Protein AF-A0A1F4ZAL2-F1 (afdb_monomer)

Mean predicted aligned error: 3.67 Å

Radius of gyration: 18.91 Å; Cα contacts (8 Å, |Δi|>4): 128; chains: 1; bounding box: 44×21×56 Å

Nearest PDB structures (foldseek):
  3e3v-assembly1_A  TM=8.033E-01  e=9.879E-07  Ligilactobacillus salivarius UCC118
  3dfg-assembly1_A  TM=8.098E-01  e=1.728E-05  Xanthomonas campestris pv. campestris
  3d5l-assembly2_B  TM=7.880E-01  e=7.227E-05  Limosilactobacillus reuteri subsp. rodentium
  3d5l-assembly1_A  TM=7.907E-01  e=1.186E-04  Limosilactobacillus reuteri subsp. rodentium
  3q75-assembly1_A  TM=2.782E-01  e=4.357E+00  Cryptococcus neoformans H99

Solvent-accessible surface area (backbone atoms only — not comparable to full-atom values): 7484 Å² total; per-residue (Å²): 132,60,70,59,63,54,47,53,62,60,45,73,80,44,86,43,31,60,53,52,51,52,57,53,46,56,76,76,44,88,58,62,66,63,46,51,53,46,51,53,52,35,40,76,66,64,72,35,42,56,68,61,33,49,54,50,50,53,54,51,31,60,70,76,59,40,60,13,55,61,47,51,38,50,54,36,43,76,42,69,40,91,64,88,68,86,74,69,50,55,62,39,50,49,55,39,44,73,74,64,64,58,94,42,71,69,50,43,50,54,52,41,52,78,30,28,40,54,69,68,43,47,55,56,46,51,53,70,75,76,110

Sequence (131 aa):
MNLIDSALKFLSFRPRSRAEVERFLKTKTSDTTSINQTISKLEKSNLINDEDFAKWLIESRSRSRPRGVRLLSQELKQKGINVDVKIDEPELAQKALAKKHPKSREQAIRFLQYRGFSWDTIAKVVKKSYN

Foldseek 3Di:
DQLLVVLCVVLVVDAAALQRSLVVSVVVDPDPVSSVVSSVVCVVVVSHDLVVVLVVQQVVCLPPPQAAQQVSQVVSVVRVHHDRDDDPLLVSLLVNCVVVVDPDLVRSLVSRVVRVHDPVSSVVNSVVVPD

Structure (mmCIF, N/CA/C/O backbone):
data_AF-A0A1F4ZAL2-F1
#
_entry.id   AF-A0A1F4ZAL2-F1
#
loop_
_atom_site.group_PDB
_atom_site.id
_atom_site.type_symbol
_atom_site.label_atom_id
_atom_site.label_alt_id
_atom_site.label_comp_id
_atom_site.label_asym_id
_atom_site.label_entity_id
_atom_site.label_seq_id
_atom_site.pdbx_PDB_ins_code
_atom_site.Cartn_x
_atom_site.Cartn_y
_atom_site.Cartn_z
_atom_site.occupancy
_atom_site.B_iso_or_equiv
_atom_site.auth_seq_id
_atom_site.auth_comp_id
_atom_site.auth_asym_id
_atom_site.auth_atom_id
_atom_site.pdbx_PDB_model_num
ATOM 1 N N . MET A 1 1 ? -9.322 5.907 28.712 1.00 59.94 1 MET A N 1
ATOM 2 C CA . MET A 1 1 ? -9.284 6.537 27.371 1.00 59.94 1 MET A CA 1
ATOM 3 C C . MET A 1 1 ? -10.225 5.746 26.477 1.00 59.94 1 MET A C 1
ATOM 5 O O . MET A 1 1 ? -10.107 4.528 26.457 1.00 59.94 1 MET A O 1
ATOM 9 N N . ASN A 1 2 ? -11.192 6.393 25.829 1.00 90.56 2 ASN A N 1
ATOM 10 C CA . ASN A 1 2 ? -12.171 5.721 24.970 1.00 90.56 2 ASN A CA 1
ATOM 11 C C . ASN A 1 2 ? -11.467 5.066 23.758 1.00 90.56 2 ASN A C 1
ATOM 13 O O . ASN A 1 2 ? -10.520 5.636 23.200 1.00 90.56 2 ASN A O 1
ATOM 17 N N . LEU A 1 3 ? -11.903 3.865 23.357 1.00 94.31 3 LEU A N 1
ATOM 18 C CA . LEU A 1 3 ? -11.373 3.166 22.178 1.00 94.31 3 LEU A CA 1
ATOM 19 C C . LEU A 1 3 ? -11.649 3.948 20.891 1.00 94.31 3 LEU A C 1
ATOM 21 O O . LEU A 1 3 ? -10.786 3.985 20.016 1.00 94.31 3 LEU A O 1
ATOM 25 N N . ILE A 1 4 ? -12.806 4.616 20.807 1.00 95.62 4 ILE A N 1
ATOM 26 C CA . ILE A 1 4 ? -13.166 5.468 19.670 1.00 95.62 4 ILE A CA 1
ATOM 27 C C . ILE A 1 4 ? -12.174 6.625 19.550 1.00 95.62 4 ILE A C 1
ATOM 29 O O . ILE A 1 4 ? -11.546 6.759 18.506 1.00 95.62 4 ILE A O 1
ATOM 33 N N . ASP A 1 5 ? -11.945 7.398 20.613 1.00 96.19 5 ASP A N 1
ATOM 34 C CA . ASP A 1 5 ? -11.014 8.540 20.578 1.00 96.19 5 ASP A CA 1
ATOM 35 C C . ASP A 1 5 ? -9.592 8.099 20.205 1.00 96.19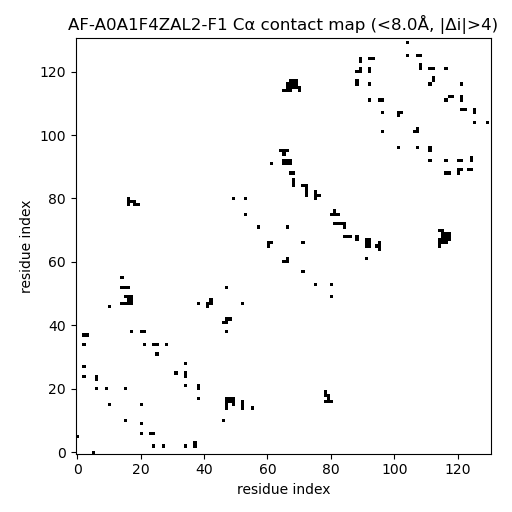 5 ASP A C 1
ATOM 37 O O . ASP A 1 5 ? -8.893 8.754 19.429 1.00 96.19 5 ASP A O 1
ATOM 41 N N . SER A 1 6 ? -9.174 6.938 20.718 1.00 96.06 6 SER A N 1
ATOM 42 C CA . SER A 1 6 ? -7.879 6.339 20.385 1.00 96.06 6 SER A CA 1
ATOM 43 C C . SER A 1 6 ? -7.794 5.959 18.905 1.00 96.06 6 SER A C 1
ATOM 45 O O . SER A 1 6 ? -6.767 6.205 18.269 1.00 96.06 6 SER A O 1
ATOM 47 N N . ALA A 1 7 ? -8.857 5.374 18.347 1.00 96.75 7 ALA A N 1
ATOM 48 C CA . ALA A 1 7 ? -8.932 5.017 16.936 1.00 96.75 7 ALA A CA 1
ATOM 49 C C . ALA A 1 7 ? -8.986 6.256 16.035 1.00 96.75 7 ALA A C 1
ATOM 51 O O . ALA A 1 7 ? -8.259 6.308 15.048 1.00 96.75 7 ALA A O 1
ATOM 52 N N . LEU A 1 8 ? -9.766 7.278 16.395 1.00 96.69 8 LEU A N 1
ATOM 53 C CA . LEU A 1 8 ? -9.841 8.542 15.659 1.00 96.69 8 LEU A CA 1
ATOM 54 C C . LEU A 1 8 ? -8.474 9.226 15.598 1.00 96.69 8 LEU A C 1
ATOM 56 O O . LEU A 1 8 ? -8.023 9.601 14.517 1.00 96.69 8 LEU A O 1
ATOM 60 N N . LYS A 1 9 ? -7.757 9.292 16.728 1.00 96.75 9 LYS A N 1
ATOM 61 C CA . LYS A 1 9 ? -6.375 9.788 16.758 1.00 96.75 9 LYS A CA 1
ATOM 62 C C . LYS A 1 9 ? -5.438 8.940 15.894 1.00 96.75 9 LYS A C 1
ATOM 64 O O . LYS A 1 9 ? -4.515 9.464 15.288 1.00 96.75 9 LYS A O 1
ATOM 69 N N . PHE A 1 10 ? -5.633 7.625 15.828 1.00 96.62 10 PHE A N 1
ATOM 70 C CA . PHE A 1 10 ? -4.810 6.754 14.985 1.00 96.62 10 PHE A CA 1
ATOM 71 C C . PHE A 1 10 ? -5.085 6.942 13.481 1.00 96.62 10 PHE A C 1
ATOM 73 O O . PHE A 1 10 ? -4.149 6.908 12.671 1.00 96.62 10 PHE A O 1
ATOM 80 N N . LEU A 1 11 ? -6.351 7.167 13.122 1.00 96.44 11 LEU A N 1
ATOM 81 C CA . LEU A 1 11 ? -6.825 7.409 11.758 1.00 96.44 11 LEU A CA 1
ATOM 82 C C . LEU A 1 11 ? -6.480 8.819 11.256 1.00 96.44 11 LEU A C 1
ATOM 84 O O . LEU A 1 11 ? -6.242 8.987 10.063 1.00 96.44 11 LEU A O 1
ATOM 88 N N . SER A 1 12 ? -6.360 9.813 12.143 1.00 96.06 12 SER A N 1
ATOM 89 C CA . SER A 1 12 ? -6.085 11.206 11.754 1.00 96.06 12 SER A CA 1
ATOM 90 C C . SER A 1 12 ? -4.733 11.409 11.064 1.00 96.06 12 SER A C 1
ATOM 92 O O . SER A 1 12 ? -4.545 12.394 10.360 1.00 96.06 12 SER A O 1
ATOM 94 N N . PHE A 1 13 ? -3.774 10.497 11.251 1.00 94.88 13 PHE A N 1
ATOM 95 C CA . PHE A 1 13 ? -2.459 10.590 10.608 1.00 94.88 13 PHE A CA 1
ATOM 96 C C . PHE A 1 13 ? -2.461 10.118 9.149 1.00 94.88 13 PHE A C 1
ATOM 98 O O . PHE A 1 13 ? -1.706 10.644 8.335 1.00 94.88 13 PHE A O 1
ATOM 105 N N . ARG A 1 14 ? -3.228 9.066 8.836 1.00 94.31 14 ARG A N 1
ATOM 106 C CA . ARG A 1 14 ? -3.396 8.495 7.488 1.00 94.31 14 ARG A CA 1
ATOM 107 C C . ARG A 1 14 ? -4.518 7.451 7.490 1.00 94.31 14 ARG A C 1
ATOM 109 O O . ARG A 1 14 ? -4.727 6.827 8.535 1.00 94.31 14 ARG A O 1
ATOM 116 N N . PRO A 1 15 ? -5.105 7.134 6.321 1.00 95.50 15 PRO A N 1
ATOM 117 C CA . PRO A 1 15 ? -5.992 5.984 6.174 1.00 95.50 15 PRO A CA 1
ATOM 118 C C . PRO A 1 15 ? -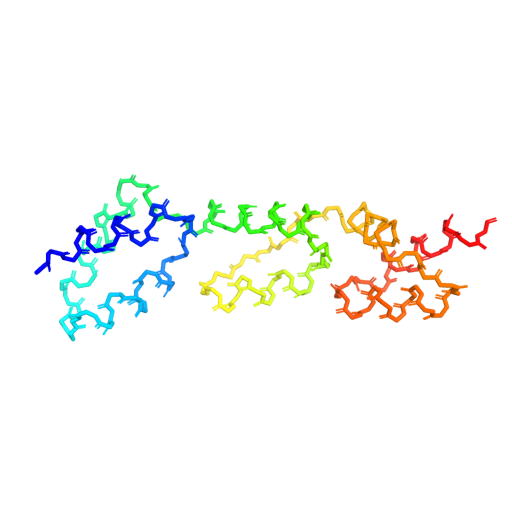5.342 4.693 6.685 1.00 95.50 15 PRO A C 1
ATOM 120 O O . PRO A 1 15 ? -4.131 4.483 6.518 1.00 95.50 15 PRO A O 1
ATOM 123 N N . ARG A 1 16 ? -6.146 3.823 7.300 1.00 97.19 16 ARG A N 1
ATOM 124 C CA . ARG A 1 16 ? -5.740 2.520 7.847 1.00 97.19 16 ARG A CA 1
ATOM 125 C C . ARG A 1 16 ? -6.682 1.439 7.343 1.00 97.19 16 ARG A C 1
ATOM 127 O O . ARG A 1 16 ? -7.872 1.701 7.207 1.00 97.19 16 ARG A O 1
ATOM 134 N N . SER A 1 17 ? -6.150 0.242 7.114 1.00 97.69 17 SER A N 1
ATOM 135 C CA . SER A 1 17 ? -7.005 -0.917 6.868 1.00 97.69 17 SER A CA 1
ATOM 136 C C . SER A 1 17 ? -7.694 -1.356 8.155 1.00 97.69 17 SER A C 1
ATOM 138 O O . SER A 1 17 ? -7.194 -1.100 9.262 1.00 97.69 17 SER A O 1
ATOM 140 N N . ARG A 1 18 ? -8.800 -2.086 8.020 1.00 97.38 18 ARG A N 1
ATOM 141 C CA . ARG A 1 18 ? -9.508 -2.717 9.138 1.00 97.38 18 ARG A CA 1
ATOM 142 C C . ARG A 1 18 ? -8.553 -3.517 10.022 1.00 97.38 18 ARG A C 1
ATOM 144 O O . ARG A 1 18 ? -8.535 -3.330 11.237 1.00 97.38 18 ARG A O 1
ATOM 15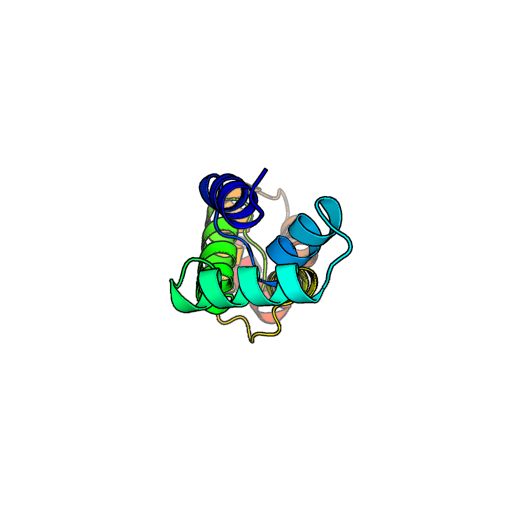1 N N . ALA A 1 19 ? -7.691 -4.335 9.416 1.00 97.19 19 ALA A N 1
ATOM 152 C CA . ALA A 1 19 ? -6.726 -5.154 10.149 1.00 97.19 19 ALA A CA 1
ATOM 153 C C . ALA A 1 19 ? -5.665 -4.318 10.893 1.00 97.19 19 ALA A C 1
ATOM 155 O O . ALA A 1 19 ? -5.194 -4.712 11.963 1.00 97.19 19 ALA A O 1
ATOM 156 N N . GLU A 1 20 ? -5.269 -3.154 10.358 1.00 97.69 20 GLU A N 1
ATOM 157 C CA . GLU A 1 20 ? -4.380 -2.237 11.081 1.00 97.69 20 GLU A CA 1
ATOM 158 C C . GLU A 1 20 ? -5.063 -1.646 12.317 1.00 97.69 20 GLU A C 1
ATOM 160 O O . GLU A 1 20 ? -4.424 -1.564 13.369 1.00 97.69 20 GLU A O 1
ATOM 165 N N . VAL A 1 21 ? -6.337 -1.256 12.202 1.00 97.62 21 VAL A N 1
ATOM 166 C CA . VAL A 1 21 ? -7.109 -0.716 13.329 1.00 97.62 21 VAL A CA 1
ATOM 167 C C . VAL A 1 21 ? -7.372 -1.790 14.377 1.00 97.62 21 VAL A C 1
ATOM 169 O O . VAL A 1 21 ? -7.154 -1.544 15.559 1.00 97.62 21 VAL A O 1
ATOM 172 N N . GLU A 1 22 ? -7.751 -2.997 13.969 1.00 97.19 22 GLU A N 1
ATOM 173 C CA . GLU A 1 22 ? -7.969 -4.114 14.889 1.00 97.19 22 GLU A CA 1
ATOM 174 C C . GLU A 1 22 ? -6.704 -4.439 15.690 1.00 97.19 22 GLU A C 1
ATOM 176 O O . GLU A 1 22 ? -6.742 -4.521 16.919 1.00 97.19 22 GLU A O 1
ATOM 181 N N . ARG A 1 23 ? -5.553 -4.551 15.011 1.00 97.12 23 ARG A N 1
ATOM 182 C CA . ARG A 1 23 ? -4.266 -4.781 15.681 1.00 97.12 23 ARG A CA 1
ATOM 183 C C . ARG A 1 23 ? -3.923 -3.642 16.637 1.00 97.12 23 ARG A C 1
ATOM 185 O O . ARG A 1 23 ? -3.401 -3.904 17.714 1.00 97.12 23 ARG A O 1
ATOM 192 N N . PHE A 1 24 ? -4.212 -2.396 16.267 1.00 97.44 24 PHE A N 1
ATOM 193 C CA . PHE A 1 24 ? -4.017 -1.254 17.157 1.00 97.44 24 PHE A CA 1
ATOM 194 C C . PHE A 1 24 ? -4.918 -1.336 18.398 1.00 97.44 24 PHE A C 1
ATOM 196 O O . PHE A 1 24 ? -4.422 -1.174 19.510 1.00 97.44 24 PHE A O 1
ATOM 203 N N . LEU A 1 25 ? -6.207 -1.648 18.250 1.00 97.19 25 LEU A N 1
ATOM 204 C CA . LEU A 1 25 ? -7.138 -1.735 19.380 1.00 97.19 25 LEU A CA 1
ATOM 205 C C . LEU A 1 25 ? -6.807 -2.896 20.330 1.00 97.19 25 LEU A C 1
ATOM 207 O O . LEU A 1 25 ? -6.927 -2.730 21.542 1.00 97.19 25 LEU A O 1
ATOM 211 N N . LYS A 1 26 ? -6.273 -4.010 19.812 1.00 96.94 26 LYS A N 1
ATOM 212 C CA . LYS A 1 26 ? -5.730 -5.120 20.621 1.00 96.94 26 LYS A CA 1
ATOM 213 C C . LYS A 1 26 ? -4.568 -4.703 21.534 1.00 96.94 26 LYS A C 1
ATOM 215 O O . LYS A 1 26 ? -4.326 -5.349 22.543 1.00 96.94 26 LYS A O 1
ATOM 220 N N . THR A 1 27 ? -3.861 -3.609 21.227 1.00 96.56 27 THR A N 1
ATOM 221 C CA . THR A 1 27 ? -2.835 -3.050 22.137 1.00 96.56 27 THR A CA 1
ATOM 222 C C . THR A 1 27 ? -3.432 -2.216 23.275 1.00 96.56 27 THR A C 1
ATOM 224 O O . THR A 1 27 ? -2.716 -1.838 24.199 1.00 96.56 27 THR A O 1
ATOM 227 N N . LYS A 1 28 ? -4.725 -1.873 23.193 1.00 95.69 28 LYS A N 1
ATOM 228 C CA . LYS A 1 28 ? -5.436 -1.020 24.157 1.00 95.69 28 LYS A CA 1
ATOM 229 C C . LYS A 1 28 ? -6.345 -1.811 25.089 1.00 95.69 28 LYS A C 1
ATOM 231 O O . LYS A 1 28 ? -6.585 -1.358 26.201 1.00 95.69 28 LYS A O 1
ATOM 236 N N . THR A 1 29 ? -6.862 -2.951 24.639 1.00 94.88 29 THR A N 1
ATOM 237 C CA . THR A 1 29 ? -7.737 -3.821 25.427 1.00 94.88 29 THR A CA 1
ATOM 238 C C . THR A 1 29 ? -7.684 -5.261 24.922 1.00 94.88 29 THR A C 1
ATOM 240 O O . THR A 1 29 ? -7.431 -5.500 23.740 1.00 94.88 29 THR A O 1
ATOM 243 N N . SER A 1 30 ? -7.981 -6.205 25.815 1.00 94.31 30 SER A N 1
ATOM 244 C CA . SER A 1 30 ? -8.194 -7.619 25.486 1.00 94.31 30 SER A CA 1
ATOM 245 C C . SER A 1 30 ? -9.670 -7.953 25.219 1.00 94.31 30 SER A C 1
ATOM 247 O O . SER A 1 30 ? -9.967 -9.063 24.787 1.00 94.31 30 SER A O 1
ATOM 249 N N . ASP A 1 31 ? -10.598 -7.017 25.461 1.00 95.75 31 ASP A N 1
ATOM 250 C CA . ASP A 1 31 ? -12.031 -7.225 25.221 1.00 95.75 31 ASP A CA 1
ATOM 251 C C . ASP A 1 31 ? -12.367 -7.142 23.724 1.00 95.75 31 ASP A C 1
ATOM 253 O O . ASP A 1 31 ? -12.485 -6.065 23.129 1.00 95.75 31 ASP A O 1
ATOM 257 N N . THR A 1 32 ? -12.557 -8.311 23.120 1.00 95.12 32 THR A N 1
ATOM 258 C CA . THR A 1 32 ? -12.885 -8.477 21.702 1.00 95.12 32 THR A CA 1
ATOM 259 C C . THR A 1 32 ? -14.248 -7.893 21.333 1.00 95.12 32 THR A C 1
ATOM 261 O O . THR A 1 32 ? -14.412 -7.407 20.211 1.00 95.12 32 THR A O 1
ATOM 264 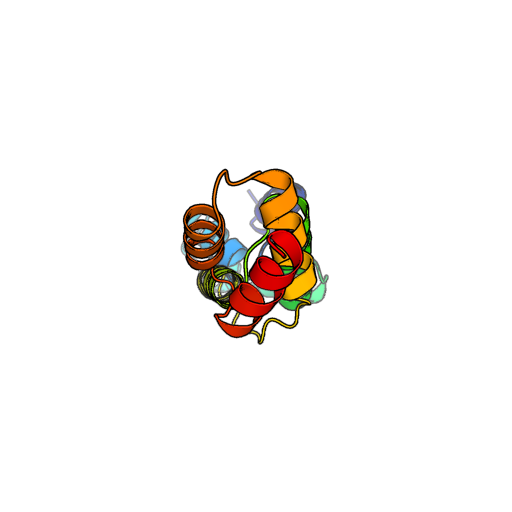N N . THR A 1 33 ? -15.209 -7.867 22.260 1.00 96.38 33 THR A N 1
ATOM 265 C CA . THR A 1 33 ? -16.550 -7.319 22.016 1.00 96.38 33 THR A CA 1
ATOM 266 C C . THR A 1 33 ? -16.470 -5.814 21.807 1.00 96.38 33 THR A C 1
ATOM 268 O O . THR A 1 33 ? -16.950 -5.299 20.793 1.00 96.38 33 THR A O 1
ATOM 271 N N . SER A 1 34 ? -15.777 -5.112 22.706 1.00 96.00 34 SER A N 1
ATOM 272 C CA . SER A 1 34 ? -15.549 -3.668 22.592 1.00 96.00 34 SER A CA 1
ATOM 273 C C . SER A 1 34 ? -14.767 -3.292 21.327 1.00 96.00 34 SER A C 1
ATOM 275 O O . SER A 1 34 ? -15.076 -2.284 20.679 1.00 96.00 34 SER A O 1
ATOM 277 N N . ILE A 1 35 ? -13.783 -4.108 20.927 1.00 97.25 35 ILE A N 1
ATOM 278 C CA . ILE A 1 35 ? -13.027 -3.909 19.678 1.00 97.25 35 ILE A CA 1
ATOM 279 C C . ILE A 1 35 ? -13.958 -4.005 18.467 1.00 97.25 35 ILE A C 1
ATOM 281 O O . ILE A 1 35 ? -13.998 -3.082 17.651 1.00 97.25 35 ILE A O 1
ATOM 285 N N . ASN A 1 36 ? -14.739 -5.082 18.367 1.00 96.81 36 ASN A N 1
ATOM 286 C CA . ASN A 1 36 ? -15.640 -5.315 17.238 1.00 96.81 36 ASN A CA 1
ATOM 287 C C . ASN A 1 36 ? -16.725 -4.236 17.135 1.00 96.81 36 ASN A C 1
ATOM 289 O O . ASN A 1 36 ? -17.025 -3.767 16.036 1.00 96.81 36 ASN A O 1
ATOM 293 N N . GLN A 1 37 ? -17.274 -3.790 18.268 1.00 96.94 37 GLN A N 1
ATOM 294 C CA . GLN A 1 37 ? -18.225 -2.677 18.307 1.00 96.94 37 GLN A CA 1
ATOM 295 C C . GLN A 1 37 ? -17.592 -1.365 17.830 1.00 96.94 37 GLN A C 1
ATOM 297 O O . GLN A 1 37 ? -18.219 -0.615 17.080 1.00 96.94 37 GLN A O 1
ATOM 302 N N . THR A 1 38 ? -16.349 -1.091 18.235 1.00 97.25 38 THR A N 1
ATOM 303 C CA . THR A 1 38 ? -15.613 0.107 17.807 1.00 97.25 38 THR A CA 1
ATOM 304 C C . THR A 1 38 ? -15.348 0.078 16.304 1.00 97.25 38 THR A C 1
ATOM 306 O O . THR A 1 38 ? -15.674 1.043 15.618 1.00 97.25 38 THR A O 1
ATOM 309 N N . ILE A 1 39 ? -14.833 -1.037 15.775 1.00 97.38 39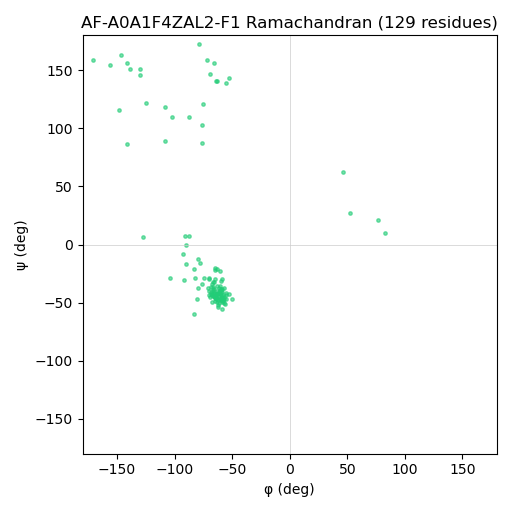 ILE A N 1
ATOM 310 C CA . ILE A 1 39 ? -14.603 -1.214 14.332 1.00 97.38 39 ILE A CA 1
ATOM 311 C C . ILE A 1 39 ? -15.911 -1.035 13.558 1.00 97.38 39 ILE A C 1
ATOM 313 O O . ILE A 1 39 ? -15.954 -0.236 12.630 1.00 97.38 39 ILE A O 1
ATOM 317 N N . SER A 1 40 ? -16.993 -1.682 13.998 1.00 97.50 40 SER A N 1
ATOM 318 C CA . SER A 1 40 ? -18.300 -1.586 13.334 1.00 97.50 40 SER A CA 1
ATOM 319 C C . SER A 1 40 ? -18.825 -0.149 13.278 1.00 97.50 40 SER A C 1
ATOM 321 O O . SER A 1 40 ? -19.425 0.253 12.286 1.00 97.50 40 SER A O 1
ATOM 323 N N . LYS A 1 41 ? -18.611 0.651 14.332 1.00 97.31 41 LYS A N 1
ATOM 324 C CA . LYS A 1 41 ? -18.972 2.079 14.328 1.00 97.31 41 LYS A CA 1
ATOM 325 C C . LYS A 1 41 ? -18.134 2.867 13.320 1.00 97.31 41 LYS A C 1
ATOM 327 O O . LYS A 1 41 ? -18.689 3.662 12.573 1.00 97.31 41 LYS A O 1
ATOM 332 N N . LEU A 1 42 ? -16.824 2.626 13.276 1.00 97.31 42 LEU A N 1
ATOM 333 C CA . LEU A 1 42 ? -15.917 3.310 12.350 1.00 97.31 42 LEU A CA 1
ATOM 334 C C . LEU A 1 42 ? -16.218 2.958 10.885 1.00 97.31 42 LEU A C 1
ATOM 336 O O . LEU A 1 42 ? -16.194 3.845 10.037 1.00 97.31 42 LEU A O 1
ATOM 340 N N . GLU A 1 43 ? -16.560 1.703 10.594 1.00 97.06 43 GLU A N 1
ATOM 341 C CA . GLU A 1 43 ? -16.991 1.256 9.261 1.00 97.06 43 GLU A CA 1
ATOM 342 C C . GLU A 1 43 ? -18.333 1.877 8.858 1.00 97.06 43 GLU A C 1
ATOM 344 O O . GLU A 1 43 ? -18.456 2.407 7.758 1.00 97.06 43 GLU A O 1
ATOM 349 N N . LYS A 1 44 ? -19.323 1.908 9.764 1.00 97.12 44 LYS A N 1
ATOM 350 C CA . LYS A 1 44 ? -20.616 2.576 9.515 1.00 97.12 44 LYS A CA 1
ATOM 351 C C . LYS A 1 44 ? -20.470 4.069 9.219 1.00 97.12 44 LYS A C 1
ATOM 353 O O . LYS A 1 44 ? -21.271 4.622 8.475 1.00 97.12 44 LYS A O 1
ATOM 358 N N . SER A 1 45 ? -19.460 4.716 9.794 1.00 96.19 45 SER A N 1
ATOM 359 C CA . SER A 1 45 ? -19.120 6.115 9.515 1.00 96.19 45 SER A CA 1
ATOM 360 C C . SER A 1 45 ? -18.162 6.291 8.327 1.00 96.19 45 SER A C 1
ATOM 362 O O . SER A 1 45 ? -17.678 7.398 8.114 1.00 96.19 45 SER A O 1
ATOM 364 N N . ASN A 1 46 ? -17.859 5.224 7.576 1.00 95.19 46 ASN A N 1
ATOM 365 C CA . ASN A 1 46 ? -16.899 5.1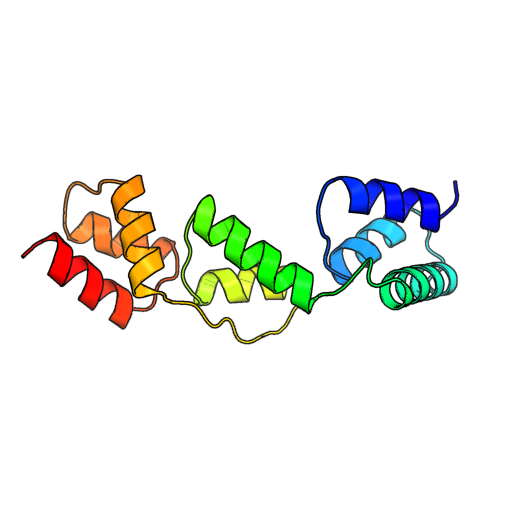92 6.464 1.00 95.19 46 ASN A CA 1
ATOM 366 C C . ASN A 1 46 ? -15.497 5.736 6.822 1.00 95.19 46 ASN A C 1
ATOM 368 O O . ASN A 1 46 ? -14.764 6.229 5.969 1.00 95.19 46 ASN A O 1
ATOM 372 N N . LEU A 1 47 ? -15.109 5.655 8.099 1.00 95.81 47 LEU A N 1
ATOM 373 C CA . LEU A 1 47 ? -13.779 6.049 8.583 1.00 95.81 47 LEU A CA 1
ATOM 374 C C . LEU A 1 47 ? -12.741 4.938 8.381 1.00 95.81 47 LEU A C 1
ATOM 376 O O . LEU A 1 47 ? -11.537 5.196 8.379 1.00 95.81 47 LEU A O 1
ATOM 380 N N . ILE A 1 48 ? -13.212 3.701 8.228 1.00 96.75 48 ILE A N 1
ATOM 381 C CA . ILE A 1 48 ? -12.427 2.546 7.806 1.00 96.75 48 ILE A CA 1
ATOM 382 C C . ILE A 1 48 ? -13.129 1.962 6.592 1.00 96.75 48 ILE A C 1
ATOM 384 O O . ILE A 1 48 ? -14.292 1.576 6.673 1.00 96.75 48 ILE A O 1
ATOM 388 N N . ASN A 1 49 ? -12.400 1.887 5.488 1.00 96.12 49 ASN A N 1
ATOM 389 C CA . ASN A 1 49 ? -12.851 1.258 4.262 1.00 96.12 49 ASN A CA 1
ATOM 390 C C . ASN A 1 49 ? -11.622 0.662 3.565 1.00 96.12 49 ASN A C 1
ATOM 392 O O . ASN A 1 49 ? -10.693 1.383 3.193 1.00 96.12 49 ASN A O 1
ATOM 396 N N . ASP A 1 50 ? -11.588 -0.664 3.444 1.00 96.25 50 ASP A N 1
ATOM 397 C CA . ASP A 1 50 ? -10.434 -1.380 2.898 1.00 96.25 50 ASP A CA 1
ATOM 398 C C . ASP A 1 50 ? -10.258 -1.148 1.390 1.00 96.25 50 ASP A C 1
ATOM 400 O O . ASP A 1 50 ? -9.125 -1.131 0.904 1.00 96.25 50 ASP A O 1
ATOM 404 N N . GLU A 1 51 ? -11.337 -0.892 0.647 1.00 94.19 51 GLU A N 1
ATOM 405 C CA . GLU A 1 51 ? -11.253 -0.542 -0.774 1.00 94.19 51 GLU A CA 1
ATOM 406 C C . GLU A 1 51 ? -10.633 0.844 -0.963 1.00 94.19 51 GLU A C 1
ATOM 408 O O . GLU A 1 51 ? -9.722 1.020 -1.779 1.00 94.19 51 GLU A O 1
ATOM 413 N N . ASP A 1 52 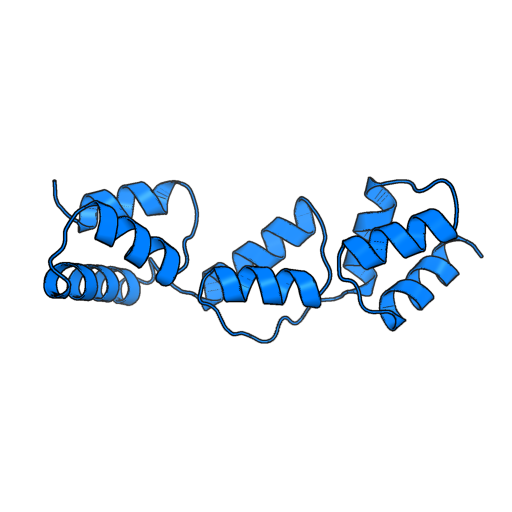? -11.073 1.824 -0.173 1.00 94.62 52 ASP A N 1
ATOM 414 C CA . ASP A 1 52 ? -10.518 3.179 -0.213 1.00 94.62 52 ASP A CA 1
ATOM 415 C C . ASP A 1 52 ? -9.069 3.198 0.277 1.00 94.62 52 ASP A C 1
ATOM 417 O O . ASP A 1 52 ? -8.209 3.856 -0.318 1.00 94.62 52 ASP A O 1
ATOM 421 N N . PHE A 1 53 ? -8.754 2.405 1.304 1.00 96.88 53 PHE A N 1
ATOM 422 C CA . PHE A 1 53 ? -7.378 2.198 1.734 1.00 96.88 53 PHE A CA 1
ATOM 423 C C . PHE A 1 53 ? -6.522 1.582 0.622 1.00 96.88 53 PHE A C 1
ATOM 425 O O . PHE A 1 53 ? -5.382 2.012 0.423 1.00 96.88 53 PHE A O 1
ATOM 432 N N . ALA A 1 54 ? -7.040 0.589 -0.108 1.00 96.06 54 ALA A N 1
ATOM 433 C CA . ALA A 1 54 ? -6.307 -0.055 -1.190 1.00 96.06 54 ALA A CA 1
ATOM 434 C C . ALA A 1 54 ? -5.986 0.931 -2.319 1.00 96.06 54 ALA A C 1
ATOM 436 O O . ALA A 1 54 ? -4.829 1.022 -2.741 1.00 96.06 54 ALA A O 1
ATOM 437 N N . LYS A 1 55 ? -6.975 1.731 -2.740 1.00 94.75 55 LYS A N 1
ATOM 438 C CA . LYS A 1 55 ? -6.793 2.814 -3.722 1.00 94.75 55 LYS A CA 1
ATOM 439 C C . LYS A 1 55 ? -5.736 3.812 -3.249 1.00 94.75 55 LYS A C 1
ATOM 441 O O . LYS A 1 55 ? -4.770 4.072 -3.969 1.00 94.75 55 LYS A O 1
ATOM 446 N N . TRP A 1 56 ? -5.860 4.293 -2.010 1.00 95.25 56 TRP A N 1
ATOM 447 C CA . TRP A 1 56 ? -4.899 5.218 -1.407 1.00 95.25 56 TRP A CA 1
ATOM 448 C C . TRP A 1 56 ? -3.477 4.642 -1.380 1.00 95.25 56 TRP A C 1
ATOM 450 O O . TRP A 1 56 ? -2.511 5.337 -1.708 1.00 95.25 56 TRP A O 1
ATOM 460 N N . LEU A 1 57 ? -3.321 3.364 -1.016 1.00 95.56 57 LEU A N 1
ATOM 461 C CA . LEU A 1 57 ? -2.017 2.707 -0.950 1.00 95.56 57 LEU A CA 1
ATOM 462 C C . LEU A 1 57 ? -1.373 2.624 -2.339 1.00 95.56 57 LEU A C 1
ATOM 464 O O . LEU A 1 57 ? -0.197 2.971 -2.489 1.00 95.56 57 LEU A O 1
ATOM 468 N N . ILE A 1 58 ? -2.134 2.192 -3.347 1.00 94.69 58 ILE A N 1
ATOM 469 C CA . ILE A 1 58 ? -1.668 2.078 -4.734 1.00 94.69 58 ILE A CA 1
ATOM 470 C C . ILE A 1 58 ? -1.236 3.450 -5.259 1.00 94.69 58 ILE A C 1
ATOM 472 O O . ILE A 1 58 ? -0.132 3.588 -5.794 1.00 94.69 58 ILE A O 1
ATOM 476 N N . GLU A 1 59 ? -2.046 4.486 -5.051 1.00 93.81 59 GLU A N 1
ATOM 477 C CA . GLU A 1 59 ? -1.740 5.851 -5.486 1.00 93.81 59 GLU A CA 1
ATOM 478 C C . GLU A 1 59 ? -0.502 6.418 -4.764 1.00 93.81 59 GLU A C 1
ATOM 480 O O . GLU A 1 59 ? 0.405 6.998 -5.374 1.00 93.81 59 GLU A O 1
ATOM 485 N N . SER A 1 60 ? -0.410 6.204 -3.449 1.00 94.25 60 SER A N 1
ATOM 486 C CA . SER A 1 60 ? 0.734 6.615 -2.630 1.00 94.25 60 SER A CA 1
ATOM 487 C C . SER A 1 60 ? 2.037 5.962 -3.100 1.00 94.25 60 SER A C 1
ATOM 489 O O . SER A 1 60 ? 3.073 6.629 -3.235 1.00 94.25 60 SER A O 1
ATOM 491 N N . ARG A 1 61 ? 2.009 4.660 -3.417 1.00 93.19 61 ARG A N 1
ATOM 492 C CA . ARG A 1 61 ? 3.172 3.924 -3.940 1.00 93.19 61 ARG A CA 1
ATOM 493 C C . ARG A 1 61 ? 3.529 4.356 -5.353 1.00 93.19 61 ARG A C 1
ATOM 495 O O . ARG A 1 61 ? 4.710 4.564 -5.623 1.00 93.19 61 ARG A O 1
ATOM 502 N N . SER A 1 62 ? 2.536 4.583 -6.204 1.00 91.44 62 SER A N 1
ATOM 503 C CA . SER A 1 62 ? 2.724 5.087 -7.567 1.00 91.44 62 SER A CA 1
ATOM 504 C C . SER A 1 62 ? 3.476 6.419 -7.596 1.00 91.44 62 SER A C 1
ATOM 506 O O . SER A 1 62 ? 4.347 6.623 -8.439 1.00 91.44 62 SER A O 1
ATOM 508 N N . ARG A 1 63 ? 3.212 7.305 -6.627 1.00 90.06 63 ARG A N 1
ATOM 509 C CA . ARG A 1 63 ? 3.904 8.597 -6.503 1.00 90.06 63 ARG A CA 1
ATOM 510 C C . ARG A 1 63 ? 5.271 8.493 -5.845 1.00 90.06 63 ARG A C 1
ATOM 512 O O . ARG A 1 63 ? 6.236 9.064 -6.347 1.00 90.06 63 ARG A O 1
ATOM 519 N N . SER A 1 64 ? 5.382 7.785 -4.723 1.00 90.88 64 SER A N 1
ATOM 520 C CA . SER A 1 64 ? 6.608 7.771 -3.912 1.00 90.88 64 SER A CA 1
ATOM 521 C C . SER A 1 64 ? 7.643 6.773 -4.440 1.00 90.88 64 SER A C 1
ATOM 523 O O . SER A 1 64 ? 8.746 7.155 -4.843 1.00 90.88 64 SER A O 1
ATOM 525 N N . ARG A 1 65 ? 7.274 5.492 -4.496 1.00 91.69 65 ARG A N 1
ATOM 526 C CA . ARG A 1 65 ? 8.147 4.365 -4.834 1.00 91.69 65 ARG A CA 1
ATOM 527 C C . ARG A 1 65 ? 7.363 3.362 -5.685 1.00 91.69 65 ARG A C 1
ATOM 529 O O . ARG A 1 65 ? 6.831 2.410 -5.109 1.00 91.69 65 ARG A O 1
ATOM 536 N N . PRO A 1 66 ? 7.321 3.551 -7.020 1.00 95.06 66 PRO A N 1
ATOM 537 C CA . PRO A 1 66 ? 6.553 2.688 -7.909 1.00 95.06 66 PRO A CA 1
ATOM 538 C C . PRO A 1 66 ? 6.949 1.215 -7.758 1.00 95.06 66 PRO A C 1
ATOM 540 O O . PRO A 1 66 ? 8.138 0.883 -7.605 1.00 95.06 66 PRO A O 1
ATOM 543 N N . ARG A 1 67 ? 5.930 0.356 -7.775 1.00 95.50 67 ARG A N 1
ATOM 544 C CA . ARG A 1 67 ? 5.992 -1.102 -7.630 1.00 95.50 67 ARG A CA 1
ATOM 545 C C . ARG A 1 67 ? 5.026 -1.729 -8.633 1.00 95.50 67 ARG A C 1
ATOM 547 O O . ARG A 1 67 ? 4.020 -1.107 -8.960 1.00 95.50 67 ARG A O 1
ATOM 554 N N . GLY A 1 68 ? 5.334 -2.940 -9.079 1.00 95.56 68 GLY A N 1
ATOM 555 C CA . GLY A 1 68 ? 4.428 -3.733 -9.906 1.00 95.56 68 GLY A CA 1
ATOM 556 C C . GLY A 1 68 ? 3.3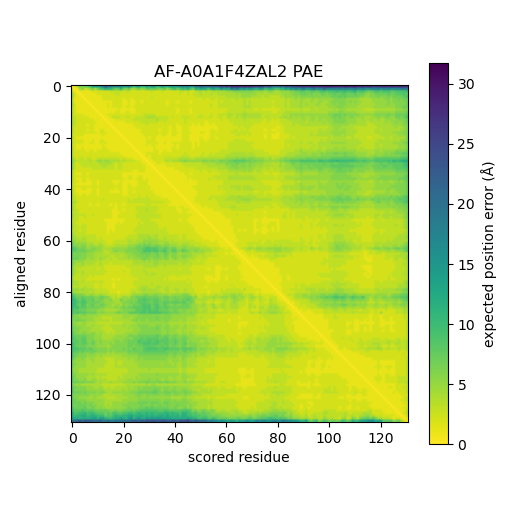26 -4.410 -9.093 1.00 95.56 68 GLY A C 1
ATOM 557 O O . GLY A 1 68 ? 3.351 -4.419 -7.853 1.00 95.56 68 GLY A O 1
ATOM 558 N N . VAL A 1 69 ? 2.384 -5.020 -9.812 1.00 95.38 69 VAL A N 1
ATOM 559 C CA . VAL A 1 69 ? 1.173 -5.673 -9.291 1.00 95.38 69 VAL A CA 1
ATOM 560 C C . VAL A 1 69 ? 1.521 -6.680 -8.206 1.00 95.38 69 VAL A C 1
ATOM 562 O O . VAL A 1 69 ? 0.887 -6.695 -7.151 1.00 95.38 69 VAL A O 1
ATOM 565 N N . ARG A 1 70 ? 2.578 -7.476 -8.409 1.00 94.94 70 ARG A N 1
ATOM 566 C CA . ARG A 1 70 ? 2.980 -8.534 -7.473 1.00 94.94 70 ARG A CA 1
ATOM 567 C C . ARG A 1 70 ? 3.278 -7.995 -6.074 1.00 94.94 70 ARG A C 1
ATOM 569 O O . ARG A 1 70 ? 2.786 -8.535 -5.086 1.00 94.94 70 ARG A O 1
ATOM 576 N N . LEU A 1 71 ? 4.090 -6.940 -5.977 1.00 95.88 71 LEU A N 1
ATOM 577 C CA . LEU A 1 71 ? 4.460 -6.374 -4.676 1.00 95.88 71 LEU A CA 1
ATOM 578 C C . LEU A 1 71 ? 3.331 -5.548 -4.062 1.00 95.88 71 LEU A C 1
ATOM 580 O O . LEU A 1 71 ? 3.197 -5.551 -2.842 1.00 95.88 71 LEU A O 1
ATOM 584 N N . LEU A 1 72 ? 2.525 -4.857 -4.873 1.00 95.81 72 LEU A N 1
ATOM 585 C CA . LEU A 1 72 ? 1.353 -4.133 -4.373 1.00 95.81 72 LEU A CA 1
ATOM 586 C C . LEU A 1 72 ? 0.324 -5.097 -3.776 1.00 95.81 72 LEU A C 1
ATOM 588 O O . LEU A 1 72 ? -0.127 -4.884 -2.654 1.00 95.81 72 LEU A O 1
ATOM 592 N N . SER A 1 73 ? 0.036 -6.197 -4.471 1.00 95.31 73 SER A N 1
ATOM 593 C CA . SER A 1 73 ? -0.869 -7.248 -3.992 1.00 95.31 73 SER A CA 1
ATOM 594 C C . SER A 1 73 ? -0.350 -7.880 -2.701 1.00 95.31 73 SER A C 1
ATOM 596 O O . SER A 1 73 ? -1.101 -8.082 -1.750 1.00 95.31 73 SER A O 1
ATOM 598 N N . GLN A 1 74 ? 0.960 -8.137 -2.619 1.00 95.44 74 GLN A N 1
ATOM 599 C CA . GLN A 1 74 ? 1.583 -8.639 -1.395 1.00 95.44 74 GLN A CA 1
ATOM 600 C C . GLN A 1 74 ? 1.457 -7.641 -0.232 1.00 95.44 74 GLN A C 1
ATOM 602 O O . GLN A 1 74 ? 1.163 -8.048 0.891 1.00 95.44 74 GLN A O 1
ATOM 607 N N . GLU A 1 75 ? 1.670 -6.347 -0.485 1.00 95.69 75 GLU A N 1
ATOM 608 C CA . GLU A 1 75 ? 1.558 -5.299 0.533 1.00 95.69 75 GLU A CA 1
ATOM 609 C C . GLU A 1 75 ? 0.114 -5.169 1.038 1.00 95.69 75 GLU A C 1
ATOM 611 O O . GLU A 1 75 ? -0.096 -5.124 2.247 1.00 95.69 75 GLU A O 1
ATOM 616 N N . LEU A 1 76 ? -0.880 -5.204 0.146 1.00 96.38 76 LEU A N 1
ATOM 617 C CA . LEU A 1 76 ? -2.302 -5.215 0.511 1.00 96.38 76 LEU A CA 1
ATOM 618 C C . LEU A 1 76 ? -2.670 -6.451 1.331 1.00 96.38 76 LEU A C 1
ATOM 620 O O . LEU A 1 76 ? -3.283 -6.322 2.392 1.00 96.38 76 LEU A O 1
ATOM 624 N N . LYS A 1 77 ? -2.193 -7.632 0.925 1.00 95.94 77 LYS A N 1
ATOM 625 C CA . LYS A 1 77 ? -2.424 -8.878 1.665 1.00 95.94 77 LYS A CA 1
ATOM 626 C C . LYS A 1 77 ? -1.856 -8.814 3.084 1.00 95.94 77 LYS A C 1
ATOM 628 O O . LYS A 1 77 ? -2.519 -9.221 4.031 1.00 95.94 77 LYS A O 1
ATOM 633 N N . GLN A 1 78 ? -0.667 -8.233 3.265 1.00 95.50 78 GLN A N 1
ATOM 634 C CA . GLN A 1 78 ? -0.087 -7.986 4.596 1.00 95.50 78 GLN A CA 1
ATOM 635 C C . GLN A 1 78 ? -0.901 -6.985 5.435 1.00 95.50 78 GLN A C 1
ATOM 637 O O . GLN A 1 78 ? -0.789 -6.965 6.663 1.00 95.50 78 GLN A O 1
ATOM 642 N N . LYS A 1 79 ? -1.715 -6.144 4.790 1.00 95.56 79 LYS A N 1
ATOM 643 C CA . LYS A 1 79 ? -2.674 -5.234 5.431 1.00 95.56 79 LYS A CA 1
ATOM 644 C C . LYS A 1 79 ? -4.059 -5.855 5.622 1.00 95.56 79 LYS A C 1
ATOM 646 O O . LYS A 1 79 ? -4.950 -5.146 6.075 1.00 95.56 79 LYS A O 1
ATOM 651 N N . GLY A 1 80 ? -4.218 -7.151 5.351 1.00 94.62 80 GLY A N 1
ATOM 652 C CA . GLY A 1 80 ? -5.479 -7.880 5.503 1.00 94.62 80 GLY A CA 1
ATOM 653 C C . GLY A 1 80 ? -6.432 -7.735 4.318 1.00 94.62 80 GLY A C 1
ATOM 654 O O . GLY A 1 80 ? -7.571 -8.167 4.417 1.00 94.62 80 GLY A O 1
ATOM 655 N N . ILE A 1 81 ? -5.979 -7.151 3.207 1.00 95.88 81 ILE A N 1
ATOM 656 C CA . ILE A 1 81 ? -6.820 -6.833 2.053 1.00 95.88 81 ILE A CA 1
ATOM 657 C C . ILE A 1 81 ? -6.466 -7.778 0.909 1.00 95.88 81 ILE A C 1
ATOM 659 O O . ILE A 1 81 ? -5.333 -7.783 0.424 1.00 95.88 81 ILE A O 1
ATOM 663 N N . ASN A 1 82 ? -7.439 -8.575 0.472 1.00 92.75 82 ASN A N 1
ATOM 664 C CA . ASN A 1 82 ? -7.287 -9.481 -0.660 1.00 92.75 82 ASN A CA 1
ATOM 665 C C . ASN A 1 82 ? -8.089 -8.954 -1.851 1.00 92.75 82 ASN A C 1
ATOM 667 O O . ASN A 1 82 ? -9.267 -9.265 -1.997 1.00 92.75 82 ASN A O 1
ATOM 671 N N . VAL A 1 83 ? -7.448 -8.120 -2.667 1.00 88.19 83 VAL A N 1
ATOM 672 C CA . VAL A 1 83 ? -8.050 -7.523 -3.864 1.00 88.19 83 VAL A CA 1
ATOM 673 C C . VAL A 1 83 ? -7.134 -7.709 -5.061 1.00 88.19 83 VAL A C 1
ATOM 675 O O . VAL A 1 83 ? -5.909 -7.755 -4.920 1.00 88.19 83 VAL A O 1
ATOM 678 N N . ASP A 1 84 ? -7.743 -7.784 -6.239 1.00 87.81 84 ASP A N 1
ATOM 679 C CA . ASP A 1 84 ? -7.020 -7.784 -7.503 1.00 87.81 84 ASP A CA 1
ATOM 680 C C . ASP A 1 84 ? -6.524 -6.366 -7.825 1.00 87.81 84 ASP A C 1
ATOM 682 O O . ASP A 1 84 ? -7.306 -5.414 -7.908 1.00 87.81 84 ASP A O 1
ATOM 686 N N . VAL A 1 85 ? -5.207 -6.207 -7.966 1.00 89.88 85 VAL A N 1
ATOM 687 C CA . VAL A 1 85 ? -4.582 -4.901 -8.200 1.00 89.88 85 VAL A CA 1
ATOM 688 C C . VAL A 1 85 ? -4.556 -4.609 -9.693 1.00 89.88 85 VAL A C 1
ATOM 690 O O . VAL A 1 85 ? -3.757 -5.176 -10.435 1.00 89.88 85 VAL A O 1
ATOM 693 N N . LYS A 1 86 ? -5.377 -3.648 -10.117 1.00 88.88 86 LYS A N 1
ATOM 694 C CA . LYS A 1 86 ? -5.451 -3.185 -11.507 1.00 88.88 86 LYS A CA 1
ATOM 695 C C . LYS A 1 86 ? -4.716 -1.856 -11.660 1.00 88.88 86 LYS A C 1
ATOM 697 O O . LYS A 1 86 ? -5.170 -0.836 -11.149 1.00 88.88 86 LYS A O 1
ATOM 702 N N . ILE A 1 87 ? -3.569 -1.878 -12.338 1.00 91.06 87 ILE A N 1
ATOM 703 C CA . ILE A 1 87 ? -2.718 -0.704 -12.592 1.00 91.06 87 ILE A CA 1
ATOM 704 C C . ILE A 1 87 ? -2.122 -0.744 -14.000 1.00 91.06 87 ILE A C 1
ATOM 706 O O . ILE A 1 87 ? -1.918 -1.821 -14.561 1.00 91.06 87 ILE A O 1
ATOM 710 N N . ASP A 1 88 ? -1.760 0.424 -14.532 1.00 92.94 88 ASP A N 1
ATOM 711 C CA . ASP A 1 88 ? -0.884 0.526 -15.702 1.00 92.94 88 ASP A CA 1
ATOM 712 C C . ASP A 1 88 ? 0.570 0.243 -15.276 1.00 92.94 88 ASP A C 1
ATOM 714 O O . ASP A 1 88 ? 1.332 1.127 -14.867 1.00 92.94 88 ASP A O 1
ATOM 718 N N . GLU A 1 89 ? 0.945 -1.039 -15.294 1.00 93.00 89 GLU A N 1
ATOM 719 C CA . GLU A 1 89 ? 2.310 -1.461 -14.976 1.00 93.00 89 GLU A CA 1
ATOM 720 C C . GLU A 1 89 ? 3.378 -0.806 -15.879 1.00 93.00 89 GLU A C 1
ATOM 722 O O . GLU A 1 89 ? 4.379 -0.334 -15.326 1.00 93.00 89 GLU A O 1
ATOM 727 N N . PRO A 1 90 ? 3.225 -0.747 -17.221 1.00 95.56 90 PRO A N 1
ATOM 728 C CA . PRO A 1 90 ? 4.174 -0.064 -18.103 1.00 95.56 90 PRO A CA 1
ATOM 729 C C . PRO A 1 90 ? 4.431 1.401 -17.755 1.00 95.56 90 PRO A C 1
ATOM 731 O O . PRO A 1 90 ? 5.584 1.846 -17.815 1.00 95.56 90 PRO A O 1
ATOM 734 N N . GLU A 1 91 ? 3.399 2.163 -17.399 1.00 94.94 91 GLU A N 1
ATOM 735 C CA . GLU A 1 91 ? 3.556 3.559 -16.988 1.00 94.94 91 GLU A CA 1
ATOM 736 C C . GLU A 1 91 ? 4.354 3.661 -15.676 1.00 94.94 91 GLU A C 1
ATOM 738 O O . GLU A 1 91 ? 5.313 4.435 -15.561 1.00 94.94 91 GLU A O 1
ATOM 743 N N . LEU A 1 92 ? 4.019 2.831 -14.686 1.00 95.62 92 LEU A N 1
ATOM 744 C CA . LEU A 1 92 ? 4.703 2.819 -13.392 1.00 95.62 92 LEU A CA 1
ATOM 745 C C . LEU A 1 92 ? 6.154 2.343 -13.486 1.00 95.62 92 LEU A C 1
ATOM 747 O O . LEU A 1 92 ? 7.021 2.878 -12.788 1.00 95.62 92 LEU A O 1
ATOM 751 N N . ALA A 1 93 ? 6.442 1.376 -14.354 1.00 96.44 93 ALA A N 1
ATOM 752 C CA . ALA A 1 93 ? 7.798 0.913 -14.622 1.00 96.44 93 ALA A CA 1
ATOM 753 C C . ALA A 1 93 ? 8.645 2.013 -15.281 1.00 96.44 93 ALA A C 1
ATOM 755 O O . ALA A 1 93 ? 9.780 2.239 -14.855 1.00 96.44 93 ALA A O 1
ATOM 756 N N . GLN A 1 94 ? 8.085 2.765 -16.237 1.00 95.56 94 GLN A N 1
ATOM 757 C CA . GLN A 1 94 ? 8.748 3.941 -16.821 1.00 95.56 94 GLN A CA 1
ATOM 758 C C . GLN A 1 94 ? 9.059 4.995 -15.749 1.00 95.56 94 GLN A C 1
ATOM 760 O O . GLN A 1 94 ? 10.206 5.429 -15.633 1.00 95.56 94 GLN A O 1
ATOM 765 N N . LYS A 1 95 ? 8.088 5.333 -14.887 1.00 94.69 95 LYS A N 1
ATOM 766 C CA . LYS A 1 95 ? 8.310 6.242 -13.744 1.00 94.69 95 LYS A CA 1
ATOM 767 C C . LYS A 1 95 ? 9.396 5.722 -12.796 1.00 94.69 95 LYS A C 1
ATOM 769 O O . LYS A 1 95 ? 10.193 6.502 -12.275 1.00 94.69 95 LYS A O 1
ATOM 774 N N . ALA A 1 96 ? 9.454 4.410 -12.561 1.00 95.75 96 ALA A N 1
ATOM 775 C CA . ALA A 1 96 ? 10.473 3.801 -11.712 1.00 95.75 96 ALA A CA 1
ATOM 776 C C . ALA A 1 96 ? 11.884 3.958 -12.300 1.00 95.75 96 ALA A C 1
ATOM 778 O O . ALA A 1 96 ? 12.809 4.304 -11.560 1.00 95.75 96 ALA A O 1
ATOM 779 N N . LEU A 1 97 ? 12.048 3.713 -13.606 1.00 95.44 97 LEU A N 1
ATOM 780 C CA . LEU A 1 97 ? 13.323 3.888 -14.306 1.00 95.44 97 LEU A CA 1
ATOM 781 C C . LEU A 1 97 ? 13.749 5.353 -14.338 1.00 95.44 97 LEU A C 1
ATOM 783 O O . LEU A 1 97 ? 14.894 5.645 -13.997 1.00 95.44 97 LEU A O 1
ATOM 787 N N . ALA A 1 98 ? 12.817 6.257 -14.651 1.00 93.12 98 ALA A N 1
ATOM 788 C CA . ALA A 1 98 ? 13.065 7.693 -14.688 1.00 93.12 98 ALA A CA 1
ATOM 789 C C . ALA A 1 98 ? 13.555 8.241 -13.342 1.00 93.12 98 ALA A C 1
ATOM 791 O O . ALA A 1 98 ? 14.332 9.176 -13.324 1.00 93.12 98 ALA A O 1
ATOM 792 N N . LYS A 1 99 ? 13.159 7.647 -12.208 1.00 92.31 99 LYS A N 1
ATOM 793 C CA . LYS A 1 99 ? 13.695 8.030 -10.889 1.00 92.31 99 LYS A CA 1
ATOM 794 C C . LYS A 1 99 ? 15.039 7.387 -10.549 1.00 92.31 99 LYS A C 1
ATOM 796 O O . LYS A 1 99 ? 15.769 7.909 -9.711 1.00 92.31 99 LYS A O 1
ATOM 801 N N . LYS A 1 100 ? 15.329 6.197 -11.083 1.00 94.19 100 LYS A N 1
ATOM 802 C CA . LYS A 1 100 ? 16.516 5.410 -10.706 1.00 94.19 100 LYS A CA 1
ATOM 803 C C . LYS A 1 100 ? 17.725 5.689 -11.599 1.00 94.19 100 LYS A C 1
ATOM 805 O O . LYS A 1 100 ? 18.840 5.536 -11.109 1.00 94.19 100 LYS A O 1
ATOM 810 N N . HIS A 1 101 ? 17.502 6.030 -12.869 1.00 91.81 101 HIS A N 1
ATOM 811 C CA . HIS A 1 101 ? 18.529 6.204 -13.902 1.00 91.81 101 HIS A CA 1
ATOM 812 C C . HIS A 1 101 ? 19.570 5.061 -13.933 1.00 91.81 101 HIS A C 1
ATOM 814 O O . HIS A 1 101 ? 20.750 5.277 -13.647 1.00 91.81 101 HIS A O 1
ATOM 820 N N . PRO A 1 102 ? 19.154 3.809 -14.207 1.00 94.50 102 PRO A N 1
ATOM 821 C CA . PRO A 1 102 ? 20.090 2.689 -14.289 1.00 94.50 102 PRO A CA 1
ATOM 822 C C . PRO A 1 102 ? 21.094 2.863 -15.437 1.00 94.50 102 PRO A C 1
ATOM 824 O O . PRO A 1 102 ? 20.732 3.280 -16.534 1.00 94.50 102 PRO A O 1
ATOM 827 N N . LYS A 1 103 ? 22.354 2.480 -15.192 1.00 94.31 103 LYS A N 1
ATOM 828 C CA . LYS A 1 103 ? 23.467 2.697 -16.135 1.00 94.31 103 LYS A CA 1
ATOM 829 C C . LYS A 1 103 ? 23.506 1.701 -17.296 1.00 94.31 103 LYS A C 1
ATOM 831 O O . LYS A 1 103 ? 24.218 1.927 -18.263 1.00 94.31 103 LYS A O 1
ATOM 836 N N . SER A 1 104 ? 22.792 0.584 -17.183 1.00 96.31 104 SER A N 1
ATOM 837 C CA . SER A 1 104 ? 22.752 -0.449 -18.218 1.00 96.31 104 SER A CA 1
ATOM 838 C C . SER A 1 104 ? 21.392 -1.131 -18.277 1.00 96.31 104 SER A C 1
ATOM 840 O O . SER A 1 104 ? 20.613 -1.097 -17.314 1.00 96.31 104 SER A O 1
ATOM 842 N N . ARG A 1 105 ? 21.147 -1.815 -19.395 1.00 95.75 105 ARG A N 1
ATOM 843 C CA . ARG A 1 105 ? 19.954 -2.629 -19.626 1.00 95.75 105 ARG A CA 1
ATOM 844 C C . ARG A 1 105 ? 19.762 -3.687 -18.534 1.00 95.75 105 ARG A C 1
ATOM 846 O O . ARG A 1 105 ? 18.671 -3.836 -17.989 1.00 95.75 105 ARG A O 1
ATOM 853 N N . GLU A 1 106 ? 20.832 -4.368 -18.136 1.00 96.75 106 GLU A N 1
ATOM 854 C CA . GLU A 1 106 ? 20.831 -5.410 -17.098 1.00 96.75 106 GLU A CA 1
ATOM 855 C C . GLU A 1 106 ? 20.528 -4.826 -15.715 1.00 96.75 106 GLU A C 1
ATOM 857 O O . GLU A 1 106 ? 19.902 -5.477 -14.874 1.00 96.75 106 GLU A O 1
ATOM 862 N N . GLN A 1 107 ? 20.982 -3.597 -15.445 1.00 97.06 107 GLN A N 1
ATOM 863 C CA . GLN A 1 107 ? 20.634 -2.892 -14.211 1.00 97.06 107 GLN A CA 1
ATOM 864 C C . GLN A 1 107 ? 19.153 -2.504 -14.195 1.00 97.06 107 GLN A C 1
ATOM 866 O O . GLN A 1 107 ? 18.507 -2.673 -13.161 1.00 97.06 107 GLN A O 1
ATOM 871 N N . ALA A 1 108 ? 18.603 -2.042 -15.322 1.00 97.19 108 ALA A N 1
ATOM 872 C CA . ALA A 1 108 ? 17.185 -1.712 -15.449 1.00 97.19 108 ALA A CA 1
ATOM 873 C C . ALA A 1 108 ? 16.288 -2.942 -15.240 1.00 97.19 108 ALA A C 1
ATOM 875 O O . ALA A 1 108 ? 15.358 -2.888 -14.433 1.00 97.19 108 ALA A O 1
ATOM 876 N N . ILE A 1 109 ? 16.610 -4.065 -15.893 1.00 97.56 109 ILE A N 1
ATOM 877 C CA . ILE A 1 109 ? 15.871 -5.331 -15.760 1.00 97.56 109 ILE A CA 1
ATOM 878 C C . ILE A 1 109 ? 15.864 -5.793 -14.301 1.00 97.56 109 ILE A C 1
ATOM 880 O O . ILE A 1 109 ? 14.791 -5.960 -13.720 1.00 97.56 109 ILE A O 1
ATOM 884 N N . ARG A 1 110 ? 17.046 -5.936 -13.681 1.00 97.75 110 ARG A N 1
ATOM 885 C CA . ARG A 1 110 ? 17.156 -6.371 -12.277 1.00 97.75 110 ARG A CA 1
ATOM 886 C C . ARG A 1 110 ? 16.384 -5.444 -11.350 1.00 97.75 110 ARG A C 1
ATOM 888 O O . ARG A 1 110 ? 15.633 -5.898 -10.492 1.00 97.75 110 ARG A O 1
ATOM 895 N N . PHE A 1 111 ? 16.529 -4.135 -11.539 1.00 97.56 111 PHE A N 1
ATOM 896 C CA . PHE A 1 111 ? 15.821 -3.147 -10.739 1.00 97.56 111 PHE A CA 1
ATOM 897 C C . PHE A 1 111 ? 14.300 -3.312 -10.821 1.00 9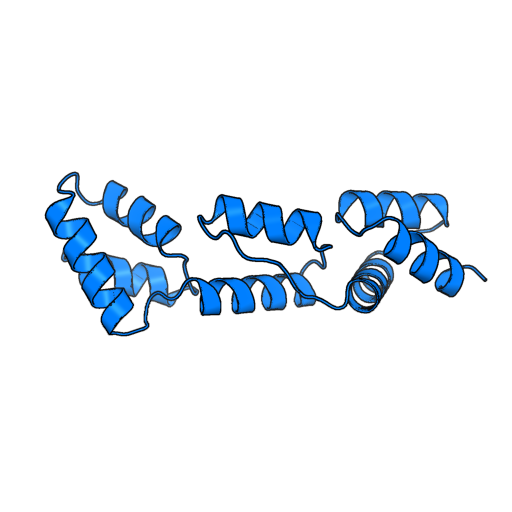7.56 111 PHE A C 1
ATOM 899 O O . PHE A 1 111 ? 13.646 -3.351 -9.779 1.00 97.56 111 PHE A O 1
ATOM 906 N N . LEU A 1 112 ? 13.731 -3.442 -12.021 1.00 97.44 112 LEU A N 1
ATOM 907 C CA . LEU A 1 112 ? 12.287 -3.604 -12.188 1.00 97.44 112 LEU A CA 1
ATOM 908 C C . LEU A 1 112 ? 11.784 -4.956 -11.655 1.00 97.44 112 LEU A C 1
ATOM 910 O O . LEU A 1 112 ? 10.734 -4.995 -11.010 1.00 97.44 112 LEU A O 1
ATOM 914 N N . GLN A 1 113 ? 12.558 -6.036 -11.802 1.00 97.06 113 GLN A N 1
ATOM 915 C CA . GLN A 1 113 ? 12.248 -7.330 -11.177 1.00 97.06 113 GLN A CA 1
ATOM 916 C C . GLN A 1 113 ? 12.156 -7.207 -9.647 1.00 97.06 113 GLN A C 1
ATOM 918 O O . GLN A 1 113 ? 11.174 -7.649 -9.041 1.00 97.06 113 GLN A O 1
ATOM 923 N N . TYR A 1 114 ? 13.116 -6.517 -9.016 1.00 96.50 114 TYR A N 1
ATOM 924 C CA . TYR A 1 114 ? 13.088 -6.232 -7.574 1.00 96.50 114 TYR A CA 1
ATOM 925 C C . TYR A 1 114 ? 11.927 -5.323 -7.153 1.00 96.50 114 TYR A C 1
ATOM 927 O O . TYR A 1 114 ? 11.554 -5.298 -5.981 1.00 96.50 114 TYR A O 1
ATOM 935 N N . ARG A 1 115 ? 11.336 -4.572 -8.087 1.00 96.25 115 ARG A N 1
ATOM 936 C CA . ARG A 1 115 ? 10.114 -3.785 -7.860 1.00 96.25 115 ARG A CA 1
ATOM 937 C C . ARG A 1 115 ? 8.829 -4.555 -8.154 1.00 96.25 115 ARG A C 1
ATOM 939 O O . ARG A 1 115 ? 7.753 -4.010 -7.923 1.00 96.25 115 ARG A O 1
ATOM 946 N N . GLY A 1 116 ? 8.934 -5.813 -8.576 1.00 96.12 116 GLY A N 1
ATOM 947 C CA . GLY A 1 116 ? 7.802 -6.715 -8.758 1.00 96.12 116 GLY A CA 1
ATOM 948 C C . GLY A 1 116 ? 6.976 -6.470 -10.006 1.00 96.12 116 GLY A C 1
ATOM 949 O O . GLY A 1 116 ? 5.820 -6.880 -10.011 1.00 96.12 116 GLY A O 1
ATOM 950 N N . PHE A 1 117 ? 7.536 -5.798 -11.011 1.00 97.31 117 PHE A N 1
ATOM 951 C CA . PHE A 1 117 ? 6.905 -5.698 -12.325 1.00 97.31 117 PHE A CA 1
ATOM 952 C C . PHE A 1 117 ? 6.929 -7.055 -13.032 1.00 97.31 117 PHE A C 1
ATOM 954 O O . PHE A 1 117 ? 7.867 -7.838 -12.843 1.00 97.31 117 PHE A O 1
ATOM 961 N N . SER A 1 118 ? 5.898 -7.332 -13.828 1.00 96.56 118 SER A N 1
ATOM 962 C CA . SER A 1 118 ? 5.839 -8.542 -14.648 1.00 96.56 118 SER A CA 1
ATOM 963 C C . SER A 1 118 ? 6.924 -8.551 -15.728 1.00 96.56 118 SER A C 1
ATOM 965 O O . SER A 1 118 ? 7.431 -7.507 -16.145 1.00 96.56 118 SER A O 1
ATOM 967 N N . TRP A 1 119 ? 7.295 -9.744 -16.196 1.00 96.00 119 TRP A N 1
ATOM 968 C CA . TRP A 1 119 ? 8.306 -9.877 -17.245 1.00 96.00 119 TRP A CA 1
ATOM 969 C C . TRP A 1 119 ? 7.899 -9.175 -18.546 1.00 96.00 119 TRP A C 1
ATOM 971 O O . TRP A 1 119 ? 8.734 -8.499 -19.144 1.00 96.00 119 TRP A O 1
ATOM 981 N N . ASP A 1 120 ? 6.625 -9.273 -18.936 1.00 96.25 120 ASP A N 1
ATOM 982 C CA . ASP A 1 120 ? 6.077 -8.591 -20.114 1.00 96.25 120 ASP A CA 1
ATOM 983 C C . ASP A 1 120 ? 6.296 -7.070 -20.040 1.00 96.25 120 ASP A C 1
ATOM 985 O O . ASP A 1 120 ? 6.933 -6.478 -20.917 1.00 96.25 120 ASP A O 1
ATOM 989 N N . THR A 1 121 ? 5.901 -6.456 -18.917 1.00 97.06 121 THR A N 1
ATOM 990 C CA . THR A 1 121 ? 6.136 -5.034 -18.645 1.00 97.06 121 THR A CA 1
ATOM 991 C C . THR A 1 121 ? 7.618 -4.677 -18.739 1.00 97.06 121 THR A C 1
ATOM 993 O O . THR A 1 121 ? 7.986 -3.677 -19.360 1.00 97.06 121 THR A O 1
ATOM 996 N N . ILE A 1 122 ? 8.490 -5.481 -18.123 1.00 97.56 122 ILE A N 1
ATOM 997 C CA . ILE A 1 122 ? 9.934 -5.225 -18.102 1.00 97.56 122 ILE A CA 1
ATOM 998 C C . ILE A 1 122 ? 10.505 -5.264 -19.516 1.00 97.56 122 ILE A C 1
ATOM 1000 O O . ILE A 1 122 ? 11.207 -4.332 -19.910 1.00 97.56 122 ILE A O 1
ATOM 1004 N N . ALA A 1 123 ? 10.190 -6.306 -20.285 1.00 96.38 123 ALA A N 1
ATOM 1005 C CA . ALA A 1 123 ? 10.658 -6.458 -21.655 1.00 96.38 123 ALA A CA 1
ATOM 1006 C C . ALA A 1 123 ? 10.209 -5.277 -22.527 1.00 96.38 123 ALA A C 1
ATOM 1008 O O . ALA A 1 123 ? 11.031 -4.685 -23.233 1.00 96.38 123 ALA A O 1
ATOM 1009 N N . LYS A 1 124 ? 8.935 -4.879 -22.415 1.00 96.50 124 LYS A N 1
ATOM 1010 C CA . LYS A 1 124 ? 8.350 -3.748 -23.146 1.00 96.50 124 LYS A CA 1
ATOM 1011 C C . LYS A 1 124 ? 9.033 -2.420 -22.814 1.00 96.50 124 LYS A C 1
ATOM 1013 O O . LYS A 1 124 ? 9.440 -1.693 -23.720 1.00 96.50 124 LYS A O 1
ATOM 1018 N N . VAL A 1 125 ? 9.178 -2.100 -21.528 1.00 96.50 125 VAL A N 1
ATOM 1019 C CA . VAL A 1 125 ? 9.736 -0.813 -21.081 1.00 96.50 125 VAL A CA 1
ATOM 1020 C C . VAL A 1 125 ? 11.230 -0.722 -21.371 1.00 96.50 125 VAL A C 1
ATOM 1022 O O . VAL A 1 125 ? 11.693 0.289 -21.889 1.00 96.50 125 VAL A O 1
ATOM 1025 N N . VAL A 1 126 ? 11.987 -1.785 -21.103 1.00 95.62 126 VAL A N 1
ATOM 1026 C CA . VAL A 1 126 ? 13.433 -1.798 -21.348 1.00 95.62 126 VAL A CA 1
ATOM 1027 C C . VAL A 1 126 ? 13.742 -1.717 -22.843 1.00 95.62 126 VAL A C 1
ATOM 1029 O O . VAL A 1 126 ? 14.650 -0.983 -23.220 1.00 95.62 126 VAL A O 1
ATOM 1032 N N . LYS A 1 127 ? 12.977 -2.401 -23.707 1.00 94.38 127 LYS A N 1
ATOM 1033 C CA . LYS A 1 127 ? 13.121 -2.267 -25.167 1.00 94.38 127 LYS A CA 1
ATOM 1034 C C . LYS A 1 127 ? 12.914 -0.820 -25.622 1.00 94.38 127 LYS A C 1
ATOM 1036 O O . LYS A 1 127 ? 13.663 -0.345 -26.458 1.00 94.38 127 LYS A O 1
ATOM 1041 N N . LYS A 1 128 ? 11.929 -0.116 -25.056 1.00 92.81 128 LYS A N 1
ATOM 1042 C CA . LYS A 1 128 ? 11.642 1.289 -25.386 1.00 92.81 128 LYS A CA 1
ATOM 1043 C C . LYS A 1 128 ? 12.718 2.266 -24.887 1.00 92.81 128 LYS A C 1
ATOM 1045 O O . LYS A 1 128 ? 12.875 3.324 -25.472 1.00 92.81 128 LYS A O 1
ATOM 1050 N N . SER A 1 129 ? 13.406 1.961 -23.785 1.00 89.88 129 SER A N 1
ATOM 1051 C CA . SER A 1 129 ? 14.386 2.874 -23.171 1.00 89.88 129 SER A CA 1
ATOM 1052 C C . SER A 1 129 ? 15.822 2.725 -23.681 1.00 89.88 129 SER A C 1
ATOM 1054 O O . SER A 1 129 ? 16.635 3.599 -23.397 1.00 89.88 129 SER A O 1
ATOM 1056 N N . TYR A 1 130 ? 16.153 1.618 -24.350 1.00 87.31 130 TYR A N 1
ATOM 1057 C CA . TYR A 1 130 ? 17.523 1.282 -24.769 1.00 87.31 130 TYR A CA 1
ATOM 1058 C C . TYR A 1 130 ? 17.647 0.941 -26.266 1.00 87.31 130 TYR A C 1
ATOM 1060 O O . TYR A 1 130 ? 18.720 0.518 -26.690 1.00 87.31 130 TYR A O 1
ATOM 1068 N N . ASN A 1 131 ? 16.570 1.114 -27.036 1.00 75.75 131 ASN A N 1
ATOM 1069 C CA . ASN A 1 131 ? 16.590 1.163 -28.499 1.00 75.75 131 ASN A CA 1
ATOM 1070 C C . ASN A 1 131 ? 16.389 2.609 -28.940 1.00 75.75 131 ASN A C 1
ATOM 1072 O O . ASN A 1 131 ? 16.994 2.978 -29.964 1.00 75.75 131 ASN A O 1
#

pLDDT: mean 94.89, std 4.13, range [59.94, 97.75]

Organism: NCBI:txid1797259

Secondary structure (DSSP, 8-state):
--HHHHHHHHHTTS---HHHHHHHHHTT-S-HHHHHHHHHHHHHTTS--HHHHHHHHHHHHHHHS---HHHHHHHHHHTT--------HHHHHHHHHHHH--SSHHHHHHHHHHTT--HHHHHHHHHHHH-

InterPro domains:
  IPR003783 Regulatory protein RecX [MF_01114] (2-131)
  IPR003783 Regulatory protein RecX [PTHR33602] (6-82)
  IPR036388 Winged helix-like DNA-binding domain superfamily [G3DSA:1.10.10.10] (1-48)
  IPR036388 Winged helix-like DNA-binding domain superfamily [G3DSA:1.10.10.10] (49-95)
  IPR036388 Winged helix-like DNA-binding domain superfamily [G3DSA:1.10.10.10] (96-130)
  IPR053924 RecX, second three-helical domain [PF02631] (49-82)
  IPR053925 RecX, third three-helical domain [PF21981] (91-126)
  IPR053926 RecX, first three-helical domain [PF21982] (5-42)